Protein AF-U4LT46-F1 (afdb_monomer_lite)

Sequence (61 aa):
MPEPSHGGLRMLSLDGGGVRGISELVILNELMLRIQHRLQLSELPKPCQYFDIIGGTSTGG

Foldseek 3Di:
DDDDDPDDAAEAEQEADVVCSVVVVVVVQVVQVVVCVVVVPPDRDDVVVPHVYYYYDHSSD

pLDDT: mean 85.31, std 13.66, range [49.91, 97.75]

Structure (mmCIF, N/CA/C/O backbone):
data_AF-U4LT46-F1
#
_entry.id   AF-U4LT46-F1
#
loop_
_atom_site.group_PDB
_atom_site.id
_atom_site.type_symbol
_atom_site.label_atom_id
_atom_site.label_alt_id
_atom_site.label_comp_id
_atom_site.label_asym_id
_atom_site.label_entity_id
_atom_site.label_seq_id
_atom_site.pdbx_PDB_ins_code
_atom_site.Cartn_x
_atom_site.Cartn_y
_atom_site.Cartn_z
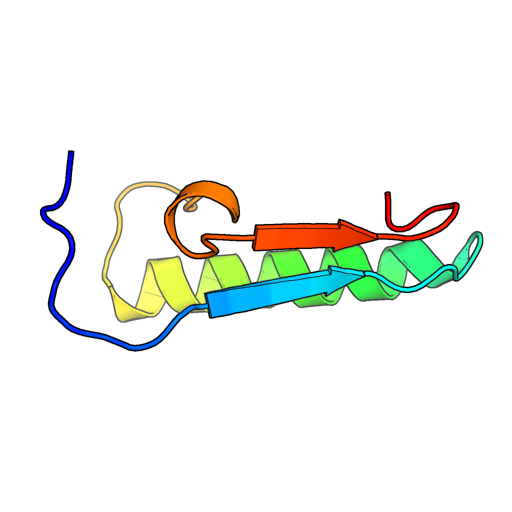_atom_site.occupancy
_atom_site.B_iso_or_equiv
_atom_site.auth_seq_id
_atom_site.auth_comp_id
_atom_site.auth_asym_id
_atom_site.auth_atom_id
_atom_site.pdbx_PDB_model_num
ATOM 1 N N . MET A 1 1 ? -14.431 -4.862 16.112 1.00 49.91 1 MET A N 1
ATOM 2 C CA . MET A 1 1 ? -14.414 -5.314 14.706 1.00 49.91 1 MET A CA 1
ATOM 3 C C . MET A 1 1 ? -15.752 -4.900 14.115 1.00 49.91 1 MET A C 1
ATOM 5 O O . MET A 1 1 ? -16.746 -5.278 14.721 1.00 49.91 1 MET A O 1
ATOM 9 N N . PRO A 1 2 ? -15.833 -4.053 13.077 1.00 51.09 2 PRO A N 1
ATOM 10 C CA . PRO A 1 2 ? -17.124 -3.752 12.467 1.00 51.09 2 PRO A CA 1
ATOM 11 C C . PRO A 1 2 ? -17.637 -5.018 11.766 1.00 51.09 2 PRO A C 1
ATOM 13 O O . PRO A 1 2 ? -16.875 -5.675 11.061 1.00 51.09 2 PRO A O 1
ATOM 16 N N . GLU A 1 3 ? -18.898 -5.369 12.005 1.00 51.81 3 GLU A N 1
ATOM 17 C CA . GLU A 1 3 ? -19.606 -6.491 11.373 1.00 51.81 3 GLU A CA 1
ATOM 18 C C . GLU A 1 3 ? -19.622 -6.350 9.836 1.00 51.81 3 GLU A C 1
ATOM 20 O O . GLU A 1 3 ? -19.805 -5.233 9.334 1.00 51.81 3 GLU A O 1
ATOM 25 N N . PRO A 1 4 ? -19.472 -7.443 9.059 1.00 54.03 4 PRO A N 1
ATOM 26 C CA . PRO A 1 4 ? -19.537 -7.382 7.607 1.00 54.03 4 PRO A CA 1
ATOM 27 C C . PRO A 1 4 ? -20.994 -7.168 7.179 1.00 54.03 4 PRO A C 1
ATOM 29 O O . PRO A 1 4 ? -21.794 -8.093 7.070 1.00 54.03 4 PRO A O 1
ATOM 32 N N . SER A 1 5 ? -21.363 -5.910 6.940 1.00 54.34 5 SER A N 1
ATOM 33 C CA . SER A 1 5 ? -22.576 -5.569 6.193 1.00 54.34 5 SER A CA 1
ATOM 34 C C . SER A 1 5 ? -22.540 -6.267 4.830 1.00 54.34 5 SER A C 1
ATOM 36 O O . SER A 1 5 ? -21.468 -6.342 4.238 1.00 54.34 5 SER A O 1
ATOM 38 N N . HIS A 1 6 ? -23.689 -6.728 4.330 1.00 56.84 6 HIS A N 1
ATOM 39 C CA . HIS A 1 6 ? -23.897 -7.496 3.089 1.00 56.84 6 HIS A CA 1
ATOM 40 C C . HIS A 1 6 ? -23.532 -6.736 1.779 1.00 56.84 6 HIS A C 1
ATOM 42 O O . HIS A 1 6 ? -24.230 -6.833 0.770 1.00 56.84 6 HIS A O 1
ATOM 48 N N . GLY A 1 7 ? -22.476 -5.922 1.787 1.00 64.50 7 GLY A N 1
ATOM 49 C CA . GLY A 1 7 ? -21.927 -5.203 0.645 1.00 64.50 7 GLY A CA 1
ATOM 50 C C . GLY A 1 7 ? -20.960 -6.086 -0.136 1.00 64.50 7 GLY A C 1
ATOM 51 O O . GLY A 1 7 ? -20.234 -6.885 0.445 1.00 64.50 7 GLY A O 1
ATOM 52 N N . GLY A 1 8 ? -20.980 -5.959 -1.462 1.00 82.75 8 GLY A N 1
ATOM 53 C CA . GLY A 1 8 ? -20.128 -6.745 -2.353 1.00 82.75 8 GLY A CA 1
ATOM 54 C C . GLY A 1 8 ? -18.632 -6.636 -2.036 1.00 82.75 8 GLY A C 1
ATOM 55 O O . GLY A 1 8 ? -18.179 -5.696 -1.384 1.00 82.75 8 GLY A O 1
ATOM 56 N N . LEU A 1 9 ? -17.876 -7.611 -2.543 1.00 88.50 9 LEU A N 1
ATOM 57 C CA . LEU A 1 9 ? -16.427 -7.720 -2.382 1.00 88.50 9 LEU A CA 1
ATOM 58 C C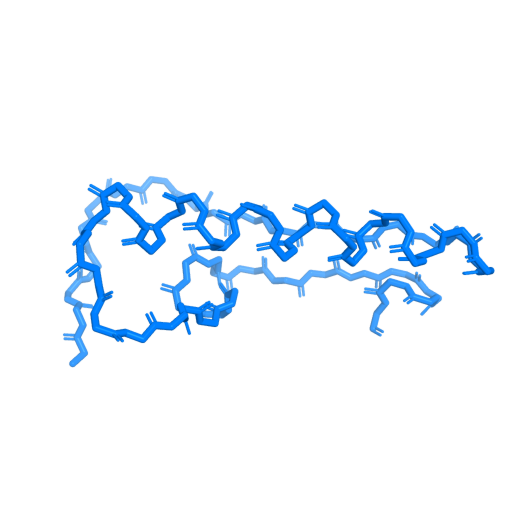 . LEU A 1 9 ? -15.710 -6.441 -2.846 1.00 88.50 9 LEU A C 1
ATOM 60 O O . LEU A 1 9 ? -15.890 -6.005 -3.986 1.00 88.50 9 LEU A O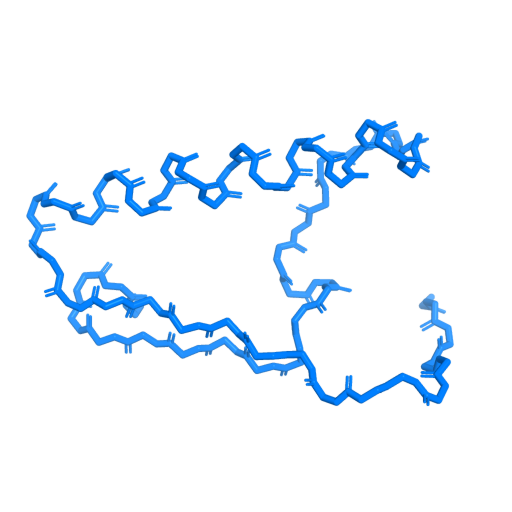 1
ATOM 64 N N . ARG A 1 10 ? -14.870 -5.856 -1.986 1.00 91.88 10 ARG A N 1
ATOM 65 C CA . ARG A 1 10 ? -14.073 -4.659 -2.290 1.00 91.88 10 ARG A CA 1
ATOM 66 C C . ARG A 1 10 ? -12.621 -5.050 -2.520 1.00 91.88 10 ARG A C 1
ATOM 68 O O . ARG A 1 10 ? -11.924 -5.452 -1.592 1.00 91.88 10 ARG A O 1
ATOM 75 N N . MET A 1 11 ? -12.162 -4.893 -3.757 1.00 92.94 11 MET A N 1
ATOM 76 C CA . MET A 1 11 ? -10.795 -5.213 -4.164 1.00 92.94 11 MET A CA 1
ATOM 77 C C . MET A 1 11 ? -10.002 -3.942 -4.479 1.00 92.94 11 MET A C 1
ATOM 79 O O . MET A 1 11 ? -10.497 -3.053 -5.171 1.00 92.94 11 MET A O 1
ATOM 83 N N . LEU A 1 12 ? -8.766 -3.883 -3.988 1.00 93.25 12 LEU A N 1
ATOM 84 C CA . LEU A 1 12 ? -7.751 -2.897 -4.348 1.00 93.25 12 LEU A CA 1
ATOM 85 C C . LEU A 1 12 ? -6.671 -3.591 -5.185 1.00 93.25 12 LEU A C 1
ATOM 87 O O . LEU A 1 12 ? -6.100 -4.588 -4.746 1.00 93.25 12 LEU A O 1
ATOM 91 N N . SER A 1 13 ? -6.398 -3.061 -6.377 1.00 91.69 13 SER A N 1
ATOM 92 C CA . SER A 1 13 ? -5.308 -3.507 -7.251 1.00 91.69 13 SER A CA 1
ATOM 93 C C . SER A 1 13 ? -4.335 -2.354 -7.466 1.00 91.69 13 SER A C 1
ATOM 95 O O . SER A 1 13 ? -4.776 -1.250 -7.784 1.00 91.69 13 SER A O 1
ATOM 97 N N . LEU A 1 14 ? -3.043 -2.605 -7.278 1.00 90.94 14 LEU A N 1
ATOM 98 C CA . LEU A 1 14 ? -1.957 -1.645 -7.474 1.00 90.94 14 LEU A CA 1
ATOM 99 C C . LEU A 1 14 ? -1.038 -2.134 -8.601 1.00 90.94 14 LEU A C 1
ATOM 101 O O . LEU A 1 14 ? -0.490 -3.240 -8.542 1.00 90.94 14 LEU A O 1
ATOM 105 N N . ASP A 1 15 ? -0.874 -1.329 -9.645 1.00 86.00 15 ASP A N 1
ATOM 106 C CA . ASP A 1 15 ? -0.161 -1.761 -10.841 1.00 86.00 15 ASP A CA 1
ATOM 107 C C . ASP A 1 15 ? 1.364 -1.603 -10.695 1.00 86.00 15 ASP A C 1
ATOM 109 O O . ASP A 1 15 ? 1.902 -0.871 -9.863 1.00 86.00 15 ASP A O 1
ATOM 113 N N . GLY A 1 16 ? 2.109 -2.342 -11.517 1.00 78.12 16 GLY A N 1
ATOM 114 C CA . GLY A 1 16 ? 3.564 -2.236 -11.571 1.00 78.12 16 GLY A CA 1
ATOM 115 C C . GLY A 1 16 ? 4.007 -0.981 -12.319 1.00 78.12 16 GLY A C 1
ATOM 116 O O . GLY A 1 16 ? 4.042 -0.965 -13.548 1.00 78.12 16 GLY A O 1
ATOM 117 N N . GLY A 1 17 ? 4.389 0.069 -11.586 1.00 76.44 17 GLY A N 1
ATOM 118 C CA . GLY A 1 17 ? 4.739 1.378 -12.156 1.00 76.44 17 GLY A CA 1
ATOM 119 C C . GLY A 1 17 ? 6.216 1.796 -12.088 1.00 76.44 17 GLY A C 1
ATOM 120 O O . GLY A 1 17 ? 6.593 2.779 -12.738 1.00 76.44 17 GLY A O 1
ATOM 121 N N . GLY A 1 18 ? 7.067 1.106 -11.322 1.00 78.31 18 GLY A N 1
ATOM 122 C CA . GLY A 1 18 ? 8.426 1.576 -11.022 1.00 78.31 18 GLY A CA 1
ATOM 123 C C . GLY A 1 18 ? 8.387 2.844 -10.158 1.00 78.31 18 GLY A C 1
ATOM 124 O O . GLY A 1 18 ? 7.576 2.953 -9.245 1.00 78.31 18 GLY A O 1
ATOM 125 N N . VAL A 1 19 ? 9.195 3.861 -10.480 1.00 76.81 19 VAL A N 1
ATOM 126 C CA . VAL A 1 19 ? 9.160 5.169 -9.780 1.00 76.81 19 VAL A CA 1
ATOM 127 C C . VAL A 1 19 ? 7.799 5.877 -9.866 1.00 76.81 19 VAL A C 1
ATOM 129 O O . VAL A 1 19 ? 7.488 6.727 -9.034 1.00 76.81 19 VAL A O 1
ATOM 132 N N . ARG A 1 20 ? 6.960 5.509 -10.845 1.00 78.50 20 ARG A N 1
ATOM 133 C CA . ARG A 1 20 ? 5.592 6.030 -10.988 1.00 78.50 20 ARG A CA 1
ATOM 134 C C . ARG A 1 20 ? 4.618 5.436 -9.965 1.00 78.50 20 ARG A C 1
ATOM 136 O O . ARG A 1 20 ? 3.536 5.980 -9.808 1.00 78.50 20 ARG A O 1
ATOM 143 N N . GLY A 1 21 ? 5.012 4.412 -9.203 1.00 80.62 21 GLY A N 1
ATOM 144 C CA . GLY A 1 21 ? 4.208 3.900 -8.085 1.00 80.62 21 GLY A CA 1
ATOM 145 C C . GLY A 1 21 ? 3.964 4.941 -6.981 1.00 80.62 21 GLY A C 1
ATOM 146 O O . GLY A 1 21 ? 3.000 4.848 -6.227 1.00 80.62 21 GLY A O 1
ATOM 147 N N . ILE A 1 22 ? 4.775 6.008 -6.925 1.00 84.81 22 ILE A N 1
ATOM 148 C CA . ILE A 1 22 ? 4.555 7.119 -5.989 1.00 84.81 22 ILE A CA 1
ATOM 149 C C . ILE A 1 22 ? 3.225 7.829 -6.275 1.00 84.81 22 ILE A C 1
ATOM 151 O O . ILE A 1 22 ? 2.530 8.197 -5.331 1.00 84.81 22 ILE A O 1
ATOM 155 N N . SER A 1 23 ? 2.819 7.992 -7.543 1.00 89.94 23 SER A N 1
ATOM 156 C CA . SER A 1 23 ? 1.519 8.613 -7.832 1.00 89.94 23 SER A CA 1
ATOM 157 C 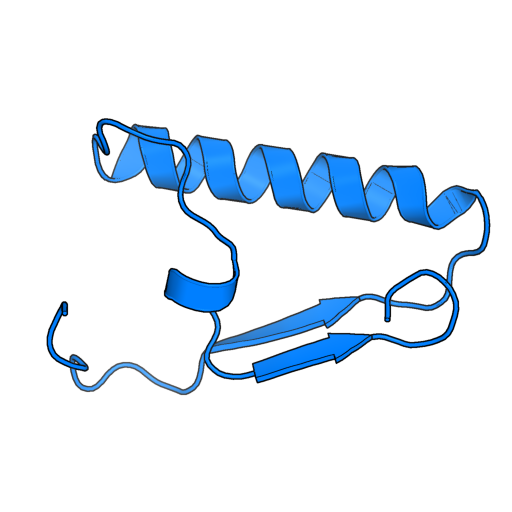C . SER A 1 23 ? 0.356 7.750 -7.350 1.00 89.94 23 SER A C 1
ATOM 159 O O . SER A 1 23 ? -0.627 8.292 -6.856 1.00 89.94 23 SER A O 1
ATOM 161 N N . GLU A 1 24 ? 0.477 6.423 -7.431 1.00 90.56 24 GLU A N 1
ATOM 162 C CA . GLU A 1 24 ? -0.545 5.491 -6.936 1.00 90.56 24 GLU A CA 1
ATOM 163 C C . GLU A 1 24 ? -0.671 5.565 -5.412 1.00 90.56 24 GLU A C 1
ATOM 165 O O . GLU A 1 24 ? -1.781 5.646 -4.890 1.00 90.56 24 GLU A O 1
ATOM 170 N N . LEU A 1 25 ? 0.457 5.639 -4.696 1.00 90.50 25 LEU A N 1
ATOM 171 C CA . LEU A 1 25 ? 0.482 5.851 -3.245 1.00 90.50 25 LEU A CA 1
ATOM 172 C C . LEU A 1 25 ? -0.144 7.190 -2.841 1.00 90.50 25 LEU A C 1
ATOM 174 O O . LEU A 1 25 ? -0.899 7.238 -1.872 1.00 90.50 25 LEU A O 1
ATOM 178 N N . VAL A 1 26 ? 0.127 8.268 -3.584 1.00 93.81 26 VAL A N 1
ATOM 179 C CA . VAL A 1 26 ? -0.494 9.581 -3.341 1.00 93.81 26 VAL A CA 1
ATOM 180 C C . VAL A 1 26 ? -2.007 9.503 -3.539 1.00 93.81 26 VAL A C 1
ATOM 182 O O . VAL A 1 26 ? -2.759 9.969 -2.686 1.00 93.81 26 VAL A O 1
ATOM 185 N N . ILE A 1 27 ? -2.470 8.863 -4.615 1.00 94.25 27 ILE A N 1
ATOM 186 C CA . ILE A 1 27 ? -3.903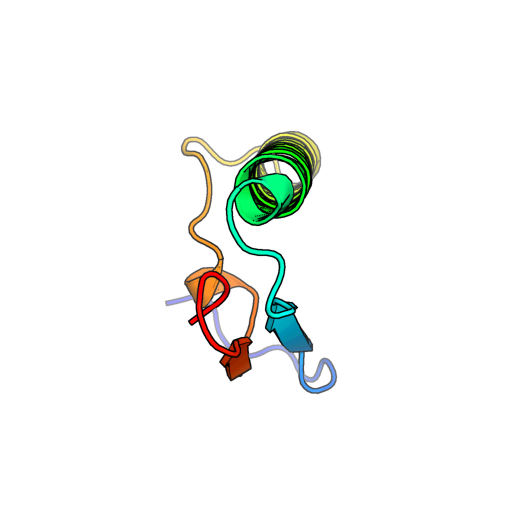 8.671 -4.880 1.00 94.25 27 ILE A CA 1
ATOM 187 C C . ILE A 1 27 ? -4.555 7.830 -3.775 1.00 94.25 27 ILE A C 1
ATOM 189 O O . ILE A 1 27 ? -5.628 8.189 -3.287 1.00 94.25 27 ILE A O 1
ATOM 193 N N . LEU A 1 28 ? -3.914 6.738 -3.351 1.00 94.88 28 LEU A N 1
ATOM 194 C CA . LEU A 1 28 ? -4.414 5.883 -2.277 1.00 94.88 28 LEU A CA 1
ATOM 195 C C . LEU A 1 28 ? -4.486 6.643 -0.946 1.00 94.88 28 LEU A C 1
ATOM 197 O O . LEU A 1 28 ? -5.491 6.548 -0.246 1.00 94.88 28 LEU A O 1
ATOM 201 N N . ASN A 1 29 ? -3.470 7.441 -0.614 1.00 95.38 29 ASN A N 1
ATOM 202 C CA . ASN A 1 29 ? -3.469 8.271 0.590 1.00 95.38 29 ASN A CA 1
ATOM 203 C C . ASN A 1 29 ? -4.623 9.286 0.585 1.00 95.38 29 ASN A C 1
ATOM 205 O O . ASN A 1 29 ? -5.369 9.380 1.559 1.00 95.38 29 ASN A O 1
ATOM 209 N N . GLU A 1 30 ? -4.827 9.989 -0.531 1.00 97.31 30 GLU A N 1
ATOM 210 C CA . GLU A 1 30 ? -5.947 10.922 -0.694 1.00 97.31 30 GLU A CA 1
ATOM 211 C C . GLU A 1 30 ? -7.309 10.222 -0.596 1.00 97.31 30 GLU A C 1
ATOM 213 O O . GLU A 1 30 ? -8.254 10.760 -0.011 1.00 97.31 30 GLU A O 1
ATOM 218 N N . LEU A 1 31 ? -7.427 8.999 -1.118 1.00 96.25 31 LEU A N 1
ATOM 219 C CA . LEU A 1 31 ? -8.632 8.188 -0.965 1.00 96.25 31 LEU A CA 1
ATOM 220 C C . LEU A 1 31 ? -8.911 7.880 0.513 1.00 96.25 31 LEU A C 1
ATOM 222 O O . LEU A 1 31 ? -10.037 8.089 0.972 1.00 96.25 31 LEU A O 1
ATOM 226 N N . MET A 1 32 ? -7.903 7.432 1.267 1.00 96.81 32 MET A N 1
ATOM 227 C CA . MET A 1 32 ? -8.073 7.118 2.689 1.00 96.81 32 MET A CA 1
ATOM 228 C C . MET A 1 32 ? -8.403 8.370 3.515 1.00 96.81 32 MET A C 1
ATOM 230 O O . MET A 1 32 ? -9.275 8.305 4.384 1.00 96.81 32 MET A O 1
ATOM 234 N N . LEU A 1 33 ? -7.801 9.524 3.202 1.00 97.75 33 LEU A N 1
ATOM 235 C CA . LEU A 1 33 ? -8.126 10.813 3.830 1.00 97.75 33 LEU A CA 1
ATOM 236 C C . LEU A 1 33 ? -9.580 11.224 3.571 1.00 97.75 33 LEU A C 1
ATOM 238 O O . LEU A 1 33 ? -10.289 11.658 4.481 1.00 97.75 33 LEU A O 1
ATOM 242 N N . ARG A 1 34 ? -10.077 11.040 2.344 1.00 97.06 34 ARG A N 1
ATOM 243 C CA . ARG A 1 34 ? -11.488 11.307 2.020 1.00 97.06 34 ARG A CA 1
ATOM 244 C C . ARG A 1 34 ? -12.430 10.381 2.778 1.00 97.06 34 ARG A C 1
ATOM 246 O O . ARG A 1 34 ? -13.484 10.837 3.214 1.00 97.06 34 ARG A O 1
ATOM 253 N N . ILE A 1 35 ? -12.072 9.108 2.947 1.00 95.12 35 ILE A N 1
ATOM 254 C CA . ILE A 1 35 ? -12.848 8.160 3.759 1.00 95.12 35 ILE A CA 1
ATOM 255 C C . ILE A 1 35 ? -12.872 8.621 5.219 1.00 95.12 35 ILE A C 1
ATOM 257 O O . ILE A 1 35 ? -13.955 8.709 5.796 1.00 95.12 35 ILE A O 1
ATOM 261 N N . GLN A 1 36 ? -11.714 8.984 5.782 1.00 96.06 36 GLN A N 1
ATOM 262 C CA . GLN A 1 36 ? -11.607 9.528 7.136 1.00 96.06 36 GLN A CA 1
ATOM 263 C C . GLN A 1 36 ? -12.548 10.716 7.331 1.00 96.06 36 GLN A C 1
ATOM 265 O O . GLN A 1 36 ? -13.358 10.715 8.253 1.00 96.06 36 GLN A O 1
ATOM 270 N N . HIS A 1 37 ? -12.478 11.703 6.437 1.00 97.12 37 HIS A N 1
ATOM 271 C CA . HIS A 1 37 ? -13.278 12.917 6.532 1.00 97.12 37 HIS A CA 1
ATOM 272 C C . HIS A 1 37 ? -14.778 12.637 6.367 1.00 97.12 37 HIS A C 1
ATOM 274 O O . HIS A 1 37 ? -15.596 13.143 7.133 1.00 97.12 37 HIS A O 1
ATOM 280 N N . ARG A 1 38 ? -15.162 11.801 5.392 1.00 96.00 38 ARG A N 1
ATOM 281 C CA . ARG A 1 38 ? -16.573 11.469 5.131 1.00 96.00 38 ARG A CA 1
ATOM 282 C C . ARG A 1 38 ? -17.223 10.669 6.253 1.00 96.00 38 ARG A C 1
ATOM 284 O O . ARG A 1 38 ? -18.414 10.841 6.483 1.00 96.00 38 ARG A O 1
ATOM 291 N N . LEU A 1 39 ? -16.466 9.789 6.903 1.00 94.06 39 LEU A N 1
ATOM 292 C CA . LEU A 1 39 ? -16.945 8.947 8.000 1.00 94.06 39 LEU A CA 1
ATOM 293 C C . LEU A 1 39 ? -16.602 9.519 9.383 1.00 94.06 39 LEU A C 1
ATOM 295 O O . LEU A 1 39 ? -16.912 8.882 10.384 1.00 94.06 39 LEU A O 1
ATOM 299 N N . GLN A 1 40 ? -15.987 10.708 9.433 1.00 95.12 40 GLN A N 1
ATOM 300 C CA . GLN A 1 40 ? -15.603 11.422 10.657 1.00 95.12 40 GLN A CA 1
ATOM 301 C C . GLN A 1 40 ? -14.767 10.552 11.609 1.00 95.12 40 GLN A C 1
ATOM 303 O O . GLN A 1 40 ? -14.966 10.545 12.823 1.00 95.12 40 GLN A O 1
ATOM 308 N N . LEU A 1 41 ? -13.829 9.789 11.045 1.00 94.19 41 LEU A N 1
ATOM 309 C CA . LEU A 1 41 ? -12.972 8.898 11.820 1.00 94.19 41 LEU A CA 1
ATOM 310 C C . LEU A 1 41 ? -11.894 9.706 12.546 1.00 94.19 41 LEU A C 1
ATOM 312 O O . LEU A 1 41 ? -11.283 10.611 11.974 1.00 94.19 41 LEU A O 1
ATOM 316 N N . SER A 1 42 ? -11.621 9.332 13.794 1.00 94.62 42 SER A N 1
ATOM 317 C CA . SER A 1 42 ? -10.580 9.955 14.619 1.00 94.62 42 SER A CA 1
ATOM 318 C C . SER A 1 42 ? -9.174 9.772 14.047 1.00 94.62 42 SER A C 1
ATOM 320 O O . SER A 1 42 ? -8.298 10.598 14.281 1.00 94.62 42 SER A O 1
ATOM 322 N N . GLU A 1 43 ? -8.964 8.703 13.283 1.00 95.75 43 GLU A N 1
ATOM 323 C CA . GLU A 1 43 ? -7.668 8.306 12.742 1.00 95.75 43 GLU A CA 1
ATOM 324 C C . GLU A 1 43 ? -7.781 7.994 11.252 1.00 95.75 43 GLU A C 1
ATOM 326 O O . GLU A 1 43 ? -8.848 7.605 10.766 1.00 95.75 43 GLU A O 1
ATOM 331 N N . LEU A 1 44 ? -6.667 8.142 10.529 1.00 95.31 44 LEU A N 1
ATOM 332 C CA . LEU A 1 44 ? -6.585 7.764 9.124 1.00 95.31 44 LEU A CA 1
ATOM 333 C C . LEU A 1 44 ? -6.772 6.240 9.004 1.00 95.31 44 LEU A C 1
ATOM 335 O O . LEU A 1 44 ? -5.940 5.483 9.518 1.00 95.31 44 LEU A O 1
ATOM 339 N N . PRO A 1 45 ? -7.835 5.766 8.333 1.00 93.88 45 PRO A N 1
ATOM 340 C CA . PRO A 1 45 ? -8.061 4.343 8.181 1.00 93.88 45 PRO A CA 1
ATOM 341 C C . PRO A 1 45 ? -6.988 3.697 7.310 1.00 93.88 45 PRO A C 1
ATOM 343 O O . PRO A 1 45 ? -6.528 4.264 6.317 1.00 93.88 45 PRO A O 1
ATOM 346 N N . LYS A 1 46 ? -6.641 2.457 7.643 1.00 93.75 46 LYS A N 1
ATOM 347 C CA . LYS A 1 46 ? -5.765 1.617 6.828 1.00 93.75 46 LYS A CA 1
ATOM 348 C C . LYS A 1 46 ? -6.561 1.003 5.671 1.00 93.75 46 LYS A C 1
ATOM 350 O O . LYS A 1 46 ? -7.700 0.584 5.888 1.00 93.75 46 LYS A O 1
ATOM 355 N N . PRO A 1 47 ? -5.972 0.856 4.471 1.00 93.12 47 PRO A N 1
ATOM 356 C CA . PRO A 1 47 ? -6.641 0.216 3.335 1.00 93.12 47 PRO A CA 1
ATOM 357 C C . PRO A 1 47 ? -7.216 -1.173 3.662 1.00 93.12 47 PRO A C 1
ATOM 359 O O . PRO A 1 47 ? -8.347 -1.471 3.292 1.00 93.12 47 PRO A O 1
ATOM 362 N N . CYS A 1 48 ? -6.508 -1.990 4.449 1.00 91.88 48 CYS A N 1
ATOM 363 C CA . CYS A 1 48 ? -6.965 -3.329 4.852 1.00 91.88 48 CYS A CA 1
ATOM 364 C C . CYS A 1 48 ? -8.216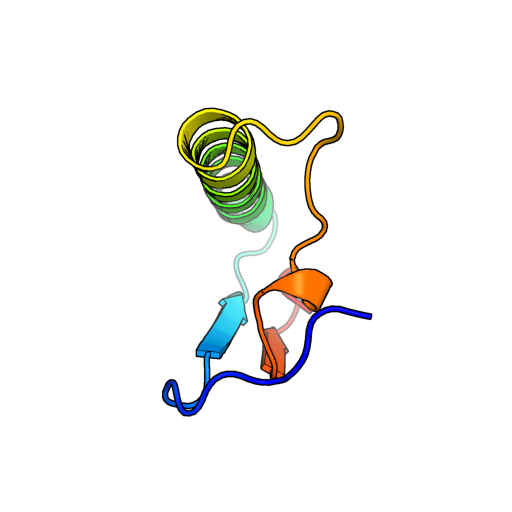 -3.349 5.749 1.00 91.88 48 CYS A C 1
ATOM 366 O O . CYS A 1 48 ? -8.774 -4.413 5.987 1.00 91.88 48 CYS A O 1
ATOM 368 N N . GLN A 1 49 ? -8.672 -2.199 6.256 1.00 91.88 49 GLN A N 1
ATOM 369 C CA . GLN A 1 49 ? -9.948 -2.096 6.975 1.00 91.88 49 GLN A CA 1
ATOM 370 C C . GLN A 1 49 ? -11.145 -1.931 6.021 1.00 91.88 49 GLN A C 1
ATOM 372 O O . GLN A 1 49 ? -12.288 -2.058 6.454 1.00 91.88 49 GLN A O 1
ATOM 377 N N . TYR A 1 50 ? -10.893 -1.617 4.744 1.00 90.62 50 TYR A N 1
ATOM 378 C CA . TYR A 1 50 ? -11.915 -1.298 3.740 1.00 90.62 50 TYR A CA 1
ATOM 379 C C . TYR A 1 50 ? -11.891 -2.220 2.524 1.00 90.62 50 TYR A C 1
ATOM 381 O O . TYR A 1 50 ? -12.933 -2.393 1.894 1.00 90.62 50 TYR A O 1
ATOM 389 N N . PHE A 1 51 ? -10.733 -2.785 2.189 1.00 92.81 51 PHE A N 1
ATOM 390 C CA . PHE A 1 51 ? -10.566 -3.699 1.066 1.00 92.81 51 PHE A CA 1
ATOM 391 C C . PHE A 1 51 ? -10.345 -5.117 1.580 1.00 92.81 51 PHE A C 1
ATOM 393 O O . PHE A 1 51 ? -9.445 -5.358 2.383 1.00 92.81 51 PHE A O 1
ATOM 400 N N . ASP A 1 52 ? -11.170 -6.038 1.092 1.00 92.06 52 ASP A N 1
ATOM 401 C CA . ASP A 1 52 ? -11.133 -7.457 1.444 1.00 92.06 52 ASP A CA 1
ATOM 402 C C . ASP A 1 52 ? -9.961 -8.160 0.746 1.00 92.06 52 ASP A C 1
ATOM 404 O O . ASP A 1 52 ? -9.375 -9.104 1.271 1.00 92.06 52 ASP A O 1
ATOM 408 N N . ILE A 1 53 ? -9.608 -7.674 -0.446 1.00 92.88 53 ILE A N 1
ATOM 409 C CA . ILE A 1 53 ? -8.481 -8.153 -1.241 1.00 92.88 53 ILE A CA 1
ATOM 410 C C . ILE A 1 53 ? -7.627 -6.952 -1.622 1.00 92.88 53 ILE A C 1
ATOM 412 O O . ILE A 1 53 ? -8.132 -5.979 -2.183 1.00 92.88 53 ILE A O 1
ATOM 416 N N . ILE A 1 54 ? -6.329 -7.044 -1.349 1.00 92.19 54 ILE A N 1
ATOM 417 C CA . ILE A 1 54 ? -5.327 -6.086 -1.811 1.00 92.19 54 ILE A CA 1
ATOM 418 C C . ILE A 1 54 ? -4.296 -6.882 -2.602 1.00 92.19 54 ILE A C 1
ATOM 420 O O . ILE A 1 54 ? -3.678 -7.798 -2.063 1.00 92.19 54 ILE A O 1
ATOM 424 N N . GLY A 1 55 ? -4.152 -6.561 -3.881 1.00 90.94 55 GLY A N 1
ATOM 425 C CA . GLY A 1 55 ? -3.166 -7.169 -4.762 1.00 90.94 55 GLY A CA 1
ATOM 426 C C . GLY A 1 55 ? -2.339 -6.102 -5.456 1.00 90.94 55 GLY A C 1
ATOM 427 O O . GLY A 1 55 ? -2.832 -5.012 -5.736 1.00 90.94 55 GLY A O 1
ATOM 428 N N . GLY A 1 56 ? -1.094 -6.428 -5.770 1.00 87.62 56 GLY A N 1
ATOM 429 C CA . GLY A 1 56 ? -0.280 -5.574 -6.610 1.00 87.62 56 GLY A CA 1
ATOM 430 C C . GLY A 1 56 ? 0.841 -6.326 -7.301 1.00 87.62 56 GLY A C 1
ATOM 431 O O . GLY A 1 56 ? 1.141 -7.474 -6.967 1.00 87.62 56 GLY A O 1
ATOM 432 N N . THR A 1 57 ? 1.427 -5.699 -8.317 1.00 81.94 57 THR A N 1
ATOM 433 C CA . THR A 1 57 ? 2.534 -6.280 -9.091 1.00 81.94 57 THR A CA 1
ATOM 434 C C . THR A 1 57 ? 3.763 -5.375 -9.035 1.00 81.94 57 THR A C 1
ATOM 436 O O . THR A 1 57 ? 3.656 -4.154 -9.105 1.00 81.94 57 THR A O 1
ATOM 439 N N . SER A 1 58 ? 4.962 -5.959 -8.915 1.00 81.75 58 SER A N 1
ATOM 440 C CA . SER A 1 58 ? 6.230 -5.213 -8.818 1.00 81.75 58 SER A CA 1
ATOM 441 C C . SER A 1 58 ? 6.216 -4.165 -7.686 1.00 81.75 58 SER A C 1
ATOM 443 O O . SER A 1 58 ? 6.088 -4.546 -6.532 1.00 81.75 58 SER A O 1
ATOM 445 N N . THR A 1 59 ? 6.344 -2.867 -7.983 1.00 73.25 59 THR A N 1
ATOM 446 C CA . THR A 1 59 ? 6.319 -1.777 -6.988 1.00 73.25 59 THR A CA 1
ATOM 447 C C . THR A 1 59 ? 4.950 -1.517 -6.360 1.00 73.25 59 THR A C 1
ATOM 449 O O . THR A 1 59 ? 4.881 -0.754 -5.402 1.00 73.25 59 THR A O 1
ATOM 452 N N . GLY A 1 60 ? 3.879 -2.083 -6.920 1.00 63.41 60 GLY A N 1
ATOM 453 C CA . GLY A 1 60 ? 2.535 -2.015 -6.348 1.00 63.41 60 GLY A CA 1
ATOM 454 C C . GLY A 1 60 ? 2.232 -3.133 -5.342 1.00 63.41 60 GLY A C 1
ATOM 455 O O . GLY A 1 60 ? 1.199 -3.072 -4.684 1.00 63.41 60 GLY A O 1
ATOM 456 N N . GLY A 1 61 ? 3.084 -4.163 -5.243 1.00 57.88 61 GLY A N 1
ATOM 457 C CA . GLY A 1 61 ? 2.925 -5.291 -4.311 1.00 57.88 61 GLY A CA 1
ATOM 458 C C . GLY A 1 61 ? 3.567 -5.070 -2.947 1.00 57.88 61 GLY A C 1
ATOM 459 O O . GLY A 1 61 ? 4.507 -4.250 -2.853 1.00 57.88 61 GLY A O 1
#

Radius of gyration: 12.93 Å; chains: 1; bounding box: 33×21×27 Å

Secondary structure (DSSP, 8-state):
-----SPPP-EEEE---GGGHHHHHHHHHHHHHHHHHHHT-SSPPPGGGT-SEEEE-GGG-

Organism: Pyronema omphalodes (strain CBS 100304) (NCBI:txid1076935)

InterPro domains:
  IPR002641 Patatin-like phospholipase domain [PF01734] (12-61)
  IPR002641 Patatin-like phospholipase domain [PS51635] (12-61)
  IPR016035 Acyl transferase/acyl hydrolase/lysophospholipase [SSF52151] (7-61)